Protein AF-A0A4Y9UBB0-F1 (afdb_monomer)

Mean predicted aligned error: 9.36 Å

Radius of gyration: 17.03 Å; Cα contacts (8 Å, |Δi|>4): 51; chains: 1; bounding box: 41×42×43 Å

Solvent-accessible surface area (backbone atoms only — not comparable to full-atom values): 5729 Å² total; per-residue (Å²): 134,83,79,78,80,71,80,76,68,78,67,76,91,62,89,60,52,72,67,59,49,51,53,51,42,51,52,38,51,50,53,31,48,60,47,65,58,60,85,85,56,93,70,56,72,68,58,53,46,53,29,54,46,56,27,38,55,39,50,44,54,40,36,60,76,75,41,60,76,72,55,30,50,55,48,47,53,50,39,51,50,51,48,53,51,45,52,53,51,51,61,50,52,69,74,74,108

Foldseek 3Di:
DDPPPQVPDDLPPDPDDPVRLVVLLVVLVVVLVVLQCPVPDDDDPLSNLVSLLSSLVSQLVNLSSPDDRVSNVVSVVVSVVSNVVSVVVVVVVVVVD

Secondary structure (DSSP, 8-state):
--------PPPPS----HHHHHHHHHHHHHHHHHHH--TT----HHHHHHHHHHHHHHHHHHHHHH--HHHHHHHHHHHHHHHHHHHHHHHHHHHH-

Sequence (97 aa):
MIENNIIRFPRPDDDLASETRMAQVARLAEDVAEQMDTGGAPMDILGLLGRIEQASAALWEIGQLTTSGAERLKFHELCVNVQVMISRIRATLERTA

Nearest PDB structures (foldseek):
  8e9i-assembly1_K  TM=6.649E-01  e=8.424E+00  Mycolicibacterium smegmatis MC2 155
  8e9g-assembly1_J  TM=5.422E-01  e=5.730E+00  Mycolicibacterium smegmatis MC2 155

pLDDT: mean 76.05, std 15.13, range [34.59, 89.94]

Structure (mmCIF, N/CA/C/O backbone):
data_AF-A0A4Y9UBB0-F1
#
_entry.id   AF-A0A4Y9UBB0-F1
#
loop_
_atom_site.group_PDB
_atom_site.id
_atom_site.type_symbol
_atom_site.label_atom_id
_atom_site.label_alt_id
_atom_site.label_comp_id
_atom_site.label_asym_id
_atom_site.label_entity_id
_atom_site.label_seq_id
_atom_site.pdbx_PDB_ins_code
_atom_site.Cartn_x
_atom_site.Cartn_y
_atom_site.Cartn_z
_atom_site.occupancy
_atom_site.B_iso_or_equiv
_atom_site.auth_seq_id
_atom_site.auth_comp_id
_atom_site.auth_asym_id
_atom_site.auth_atom_id
_atom_site.pdbx_PDB_model_num
ATOM 1 N N . MET A 1 1 ? 23.825 32.214 -6.671 1.00 34.59 1 MET A N 1
ATOM 2 C CA . MET A 1 1 ? 23.896 30.889 -7.317 1.00 34.59 1 MET A CA 1
ATOM 3 C C . MET A 1 1 ? 23.163 29.927 -6.408 1.00 34.59 1 MET A C 1
ATOM 5 O O . MET A 1 1 ? 23.609 29.747 -5.287 1.00 34.59 1 MET A O 1
ATOM 9 N N . ILE A 1 2 ? 21.994 29.437 -6.817 1.00 36.47 2 ILE A N 1
ATOM 10 C CA . ILE A 1 2 ? 21.273 28.413 -6.055 1.00 36.47 2 ILE A CA 1
ATOM 11 C C . ILE A 1 2 ? 21.788 27.086 -6.599 1.00 36.47 2 ILE A C 1
ATOM 13 O O . ILE A 1 2 ? 21.511 26.741 -7.746 1.00 36.47 2 ILE A O 1
ATOM 17 N N . GLU A 1 3 ? 22.625 26.409 -5.818 1.00 34.91 3 GLU A N 1
ATOM 18 C CA . GLU A 1 3 ? 23.008 25.031 -6.098 1.00 34.91 3 GLU A CA 1
ATOM 19 C C . GLU A 1 3 ? 21.731 24.192 -6.051 1.00 34.91 3 GLU A C 1
ATOM 21 O O . GLU A 1 3 ? 21.120 24.002 -4.999 1.00 34.91 3 GLU A O 1
ATOM 26 N N . ASN A 1 4 ? 21.280 23.746 -7.224 1.00 34.75 4 ASN A N 1
ATOM 27 C CA . ASN A 1 4 ? 20.231 22.749 -7.329 1.00 34.75 4 ASN A CA 1
ATOM 28 C C . ASN A 1 4 ? 20.766 21.462 -6.696 1.00 34.75 4 ASN A C 1
ATOM 30 O O . ASN A 1 4 ? 21.419 20.662 -7.368 1.00 34.75 4 ASN A O 1
ATOM 34 N N . ASN A 1 5 ? 20.470 21.265 -5.411 1.00 34.66 5 ASN A N 1
ATOM 35 C CA . ASN A 1 5 ? 20.515 19.965 -4.756 1.00 34.66 5 ASN A CA 1
ATOM 36 C C . ASN A 1 5 ? 19.458 19.076 -5.418 1.00 34.66 5 ASN A C 1
ATOM 38 O O . ASN A 1 5 ? 18.364 18.860 -4.901 1.00 34.66 5 ASN A O 1
ATOM 42 N N . ILE A 1 6 ? 19.777 18.587 -6.618 1.00 39.66 6 ILE A N 1
ATOM 43 C CA . ILE A 1 6 ? 19.076 17.467 -7.222 1.00 39.66 6 ILE A CA 1
ATOM 44 C C . ILE A 1 6 ? 19.389 16.300 -6.301 1.00 39.66 6 ILE A C 1
ATOM 46 O O . ILE A 1 6 ? 20.463 15.703 -6.387 1.00 39.66 6 ILE A O 1
ATOM 50 N N . ILE A 1 7 ? 18.461 16.005 -5.394 1.00 39.62 7 ILE A N 1
ATOM 51 C CA . ILE A 1 7 ? 18.459 14.749 -4.663 1.00 39.62 7 ILE A CA 1
ATOM 52 C C . ILE A 1 7 ? 18.351 13.669 -5.740 1.00 39.62 7 ILE A C 1
ATOM 54 O O . ILE A 1 7 ? 17.282 13.414 -6.297 1.00 39.62 7 ILE A O 1
ATOM 58 N N . ARG A 1 8 ? 19.497 13.104 -6.126 1.00 37.25 8 ARG A N 1
ATOM 59 C CA . ARG A 1 8 ? 19.556 11.949 -7.011 1.00 37.25 8 ARG A CA 1
ATOM 60 C C . ARG A 1 8 ? 19.129 10.768 -6.164 1.00 37.25 8 ARG A C 1
ATOM 62 O O . ARG A 1 8 ? 19.945 10.155 -5.487 1.00 37.25 8 ARG A O 1
ATOM 69 N N . PHE A 1 9 ? 17.829 10.503 -6.167 1.00 44.12 9 PHE A N 1
ATOM 70 C CA . PHE A 1 9 ? 17.320 9.251 -5.642 1.00 44.12 9 PHE A CA 1
ATOM 71 C C . PHE A 1 9 ? 18.017 8.122 -6.391 1.00 44.12 9 PHE A C 1
ATOM 73 O O . PHE A 1 9 ? 18.099 8.201 -7.626 1.00 44.12 9 PHE A O 1
ATOM 80 N N . PRO A 1 10 ? 18.526 7.102 -5.683 1.00 42.56 10 PRO A N 1
ATOM 81 C CA . PRO A 1 10 ? 19.000 5.914 -6.357 1.00 42.56 10 PRO A CA 1
ATOM 82 C C . PRO A 1 10 ? 17.869 5.454 -7.280 1.00 42.56 10 PRO A C 1
ATOM 84 O O . PRO A 1 10 ? 16.702 5.328 -6.883 1.00 42.56 10 PRO A O 1
ATOM 87 N N . ARG A 1 11 ? 18.188 5.277 -8.567 1.00 48.97 11 ARG A N 1
ATOM 88 C CA . 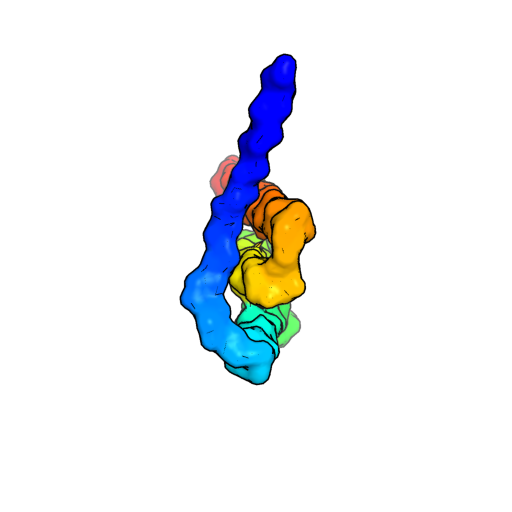ARG A 1 11 ? 17.392 4.340 -9.356 1.00 48.97 11 ARG A CA 1
ATOM 89 C C . ARG A 1 11 ? 17.421 3.042 -8.541 1.00 48.97 11 ARG A C 1
ATOM 91 O O . ARG A 1 11 ? 18.486 2.764 -7.993 1.00 48.97 11 ARG A O 1
ATOM 98 N N . PRO A 1 12 ? 16.305 2.308 -8.379 1.00 52.22 12 PRO A N 1
ATOM 99 C CA . PRO A 1 12 ? 16.445 0.942 -7.897 1.00 52.22 12 PRO A CA 1
ATOM 100 C C . PRO A 1 12 ? 17.564 0.324 -8.743 1.00 52.22 12 PRO A C 1
ATOM 102 O O . PRO A 1 12 ? 17.521 0.471 -9.969 1.00 52.22 12 PRO A O 1
ATOM 105 N N . ASP A 1 13 ? 18.592 -0.235 -8.097 1.00 46.81 13 ASP A N 1
ATOM 106 C CA . ASP A 1 13 ? 19.763 -0.893 -8.718 1.00 46.81 13 ASP A CA 1
ATOM 107 C C . ASP A 1 13 ? 19.360 -2.166 -9.486 1.00 46.81 13 ASP A C 1
ATOM 109 O O . ASP A 1 13 ? 20.121 -3.107 -9.687 1.00 46.81 13 ASP A O 1
ATOM 113 N N . ASP A 1 14 ? 18.117 -2.201 -9.922 1.00 55.38 14 ASP A N 1
ATOM 114 C CA . ASP A 1 14 ? 17.502 -3.281 -10.618 1.00 55.38 14 ASP A CA 1
ATOM 115 C C . ASP A 1 14 ? 17.765 -3.061 -12.102 1.00 55.38 14 ASP A C 1
ATOM 117 O O . ASP A 1 14 ? 16.964 -2.463 -12.831 1.00 55.38 14 ASP A O 1
ATOM 121 N N . ASP A 1 15 ? 18.851 -3.676 -12.571 1.00 62.19 15 ASP A N 1
ATOM 122 C CA . ASP A 1 15 ? 19.026 -4.175 -13.944 1.00 62.19 15 ASP A CA 1
ATOM 123 C C . ASP A 1 15 ? 17.913 -5.183 -14.347 1.00 62.19 15 ASP A C 1
ATOM 125 O O . ASP A 1 15 ? 18.077 -6.026 -15.231 1.00 62.19 15 ASP A O 1
ATOM 129 N N . LEU A 1 16 ? 16.745 -5.131 -13.698 1.00 64.12 16 LEU A N 1
ATOM 130 C CA . LEU A 1 16 ? 15.596 -5.961 -13.988 1.00 64.12 16 LEU A CA 1
ATOM 131 C C . LEU A 1 16 ? 15.040 -5.585 -15.358 1.00 64.12 16 LEU A C 1
ATOM 133 O O . LEU A 1 16 ? 14.614 -4.448 -15.606 1.00 64.12 16 LEU A O 1
ATOM 137 N N . ALA A 1 17 ? 14.991 -6.593 -16.226 1.00 79.44 17 ALA A N 1
ATOM 138 C CA . ALA A 1 17 ? 14.269 -6.540 -17.482 1.00 79.44 17 ALA A CA 1
ATOM 139 C C . ALA A 1 17 ? 12.815 -6.087 -17.255 1.00 79.44 17 ALA A C 1
ATOM 141 O O . ALA A 1 17 ? 12.203 -6.362 -16.219 1.00 79.44 17 ALA A O 1
ATOM 142 N N . SER A 1 18 ? 12.249 -5.398 -18.250 1.00 77.19 18 SER A N 1
ATOM 143 C CA . SER A 1 18 ? 10.897 -4.826 -18.168 1.00 77.19 18 SER A CA 1
ATOM 144 C C . SER A 1 18 ? 9.832 -5.864 -17.794 1.00 77.19 18 SER A C 1
ATOM 146 O O . SER A 1 18 ? 8.913 -5.550 -17.042 1.00 77.19 18 SER A O 1
ATOM 148 N N . GLU A 1 19 ? 9.965 -7.099 -18.280 1.00 79.56 19 GLU A N 1
ATOM 149 C CA . GLU A 1 19 ? 9.047 -8.204 -17.976 1.00 79.56 19 GLU A CA 1
ATOM 150 C C . GLU A 1 19 ? 9.097 -8.602 -16.496 1.00 79.56 19 GLU A C 1
ATOM 152 O O . GLU A 1 19 ? 8.054 -8.727 -15.856 1.00 79.56 19 GLU A O 1
ATOM 157 N N . THR A 1 20 ? 10.295 -8.705 -15.913 1.00 81.62 20 THR A N 1
ATOM 158 C CA . THR A 1 20 ? 10.471 -9.021 -14.488 1.00 81.62 20 THR A CA 1
ATOM 159 C C . THR A 1 20 ? 9.895 -7.926 -13.599 1.00 81.62 20 THR A C 1
ATOM 161 O O . THR A 1 20 ? 9.251 -8.210 -12.592 1.00 81.62 20 THR A O 1
ATOM 164 N N . ARG A 1 21 ? 10.051 -6.663 -14.010 1.00 78.75 21 ARG A N 1
ATOM 165 C CA . ARG A 1 21 ? 9.455 -5.521 -13.315 1.00 78.75 21 ARG A CA 1
ATOM 166 C C . ARG A 1 21 ? 7.931 -5.575 -13.330 1.00 78.75 21 ARG A C 1
ATOM 168 O O . ARG A 1 21 ? 7.304 -5.344 -12.302 1.00 78.75 21 ARG A O 1
ATOM 175 N N . MET A 1 22 ? 7.331 -5.888 -14.478 1.00 79.19 22 MET A N 1
ATOM 176 C CA . MET A 1 22 ? 5.878 -6.029 -14.579 1.00 79.19 22 MET A CA 1
ATOM 177 C C . MET A 1 22 ? 5.355 -7.201 -13.747 1.00 79.19 22 MET A C 1
ATOM 179 O O . MET A 1 22 ? 4.339 -7.045 -13.075 1.00 79.19 22 MET A O 1
ATOM 183 N N . ALA A 1 23 ? 6.065 -8.331 -13.728 1.00 84.00 23 ALA A N 1
ATOM 184 C CA . ALA A 1 23 ? 5.718 -9.466 -12.876 1.00 84.00 23 ALA A CA 1
ATOM 185 C C . ALA A 1 23 ? 5.769 -9.101 -11.382 1.00 84.00 23 ALA A C 1
ATOM 187 O O . ALA A 1 23 ? 4.876 -9.466 -10.621 1.00 84.00 23 ALA A O 1
ATOM 188 N N . GLN A 1 24 ? 6.775 -8.328 -10.963 1.00 83.75 24 GLN A N 1
ATOM 189 C CA . GLN A 1 24 ? 6.894 -7.868 -9.580 1.00 83.75 24 GLN A CA 1
ATOM 190 C C . GLN A 1 24 ? 5.793 -6.872 -9.199 1.00 83.75 24 GLN A C 1
ATOM 192 O O . GLN A 1 24 ? 5.215 -6.988 -8.123 1.00 83.75 24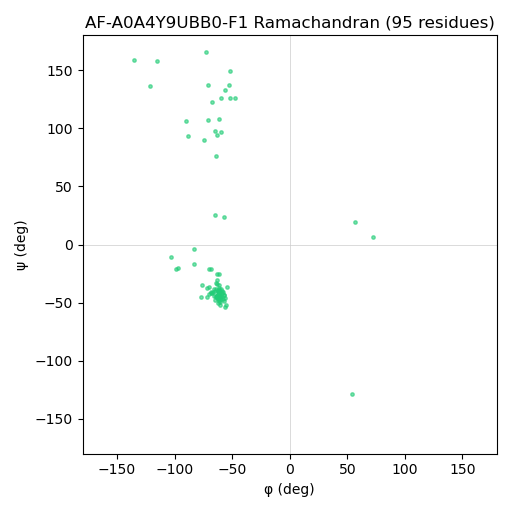 GLN A O 1
ATOM 197 N N . VAL A 1 25 ? 5.452 -5.935 -10.090 1.00 84.12 25 VAL A N 1
ATOM 198 C CA . VAL A 1 25 ? 4.322 -5.014 -9.881 1.00 84.12 25 VAL A CA 1
ATOM 199 C C . VAL A 1 25 ? 3.002 -5.776 -9.770 1.00 84.12 25 VAL A C 1
ATOM 201 O O . VAL A 1 25 ? 2.204 -5.457 -8.894 1.00 84.12 25 VAL A O 1
ATOM 204 N N . ALA A 1 26 ? 2.776 -6.783 -10.618 1.00 83.31 26 ALA A N 1
ATOM 205 C CA . ALA A 1 26 ? 1.570 -7.607 -10.563 1.00 83.31 26 ALA A CA 1
ATOM 206 C C . ALA A 1 26 ? 1.453 -8.348 -9.223 1.00 83.31 26 ALA A C 1
ATOM 208 O O . ALA A 1 26 ? 0.418 -8.260 -8.573 1.00 83.31 26 ALA A O 1
ATOM 209 N N . ARG A 1 27 ? 2.542 -8.977 -8.766 1.00 89.94 27 ARG A N 1
ATOM 210 C CA . ARG A 1 27 ? 2.590 -9.655 -7.465 1.00 89.94 27 ARG A CA 1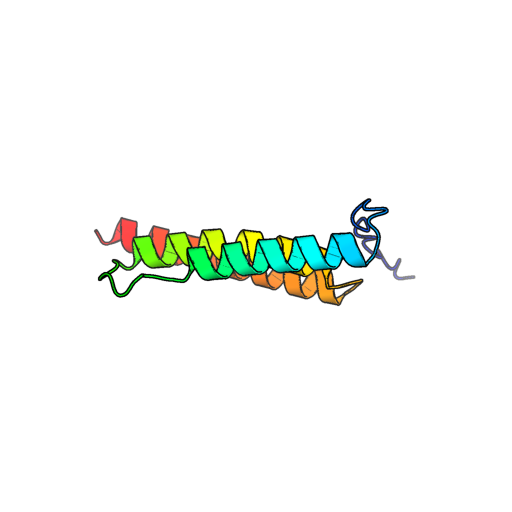
ATOM 211 C C . ARG A 1 27 ? 2.300 -8.703 -6.301 1.00 89.94 27 ARG A C 1
ATOM 213 O O . ARG A 1 27 ? 1.480 -9.008 -5.450 1.00 89.94 27 ARG A O 1
ATOM 220 N N . LEU A 1 28 ? 2.932 -7.529 -6.281 1.00 84.81 28 LEU A N 1
ATOM 221 C CA . LEU A 1 28 ? 2.684 -6.535 -5.232 1.00 84.81 28 LEU A CA 1
ATOM 222 C C . LEU A 1 28 ? 1.242 -6.006 -5.267 1.00 84.81 28 LEU A C 1
ATOM 224 O O . LEU A 1 28 ? 0.679 -5.672 -4.228 1.00 84.81 28 LEU A O 1
ATOM 228 N N . ALA A 1 29 ? 0.632 -5.908 -6.452 1.00 82.94 29 ALA A N 1
ATOM 229 C CA . ALA A 1 29 ? -0.763 -5.501 -6.584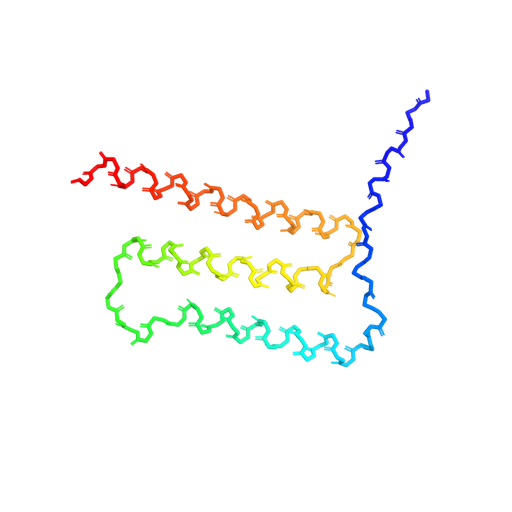 1.00 82.94 29 ALA A CA 1
ATOM 230 C C . ALA A 1 29 ? -1.731 -6.577 -6.062 1.00 82.94 29 ALA A C 1
ATOM 232 O O . ALA A 1 29 ? -2.740 -6.227 -5.449 1.00 82.94 29 ALA A O 1
ATOM 233 N N . GLU A 1 30 ? -1.415 -7.860 -6.260 1.00 86.19 30 GLU A N 1
ATOM 234 C CA . GLU A 1 30 ? -2.131 -8.980 -5.635 1.00 86.19 30 GLU A CA 1
ATOM 235 C C . GLU A 1 30 ? -2.007 -8.923 -4.110 1.00 86.19 30 GLU A C 1
ATOM 237 O O . GLU A 1 30 ? -3.031 -8.949 -3.432 1.00 86.19 30 GLU A O 1
ATOM 242 N N . ASP A 1 31 ? -0.800 -8.701 -3.575 1.00 83.06 31 ASP A N 1
ATOM 243 C CA . ASP A 1 31 ? -0.586 -8.541 -2.130 1.00 83.06 31 ASP A CA 1
ATOM 244 C C . ASP A 1 31 ? -1.444 -7.389 -1.565 1.00 83.06 31 ASP A C 1
ATOM 246 O O . ASP A 1 31 ? -2.096 -7.532 -0.531 1.00 83.06 31 ASP A O 1
ATOM 250 N N . VAL A 1 32 ? -1.514 -6.243 -2.257 1.00 83.06 32 VAL A N 1
ATOM 251 C CA . VAL A 1 32 ? -2.397 -5.125 -1.867 1.00 83.06 32 VAL A CA 1
ATOM 252 C C . VAL A 1 32 ? -3.867 -5.545 -1.877 1.00 83.06 32 VAL A C 1
ATOM 254 O O . VAL A 1 32 ? -4.604 -5.202 -0.951 1.00 83.06 32 VAL A O 1
ATOM 257 N N . ALA A 1 33 ? -4.312 -6.263 -2.908 1.00 82.44 33 ALA A N 1
ATOM 258 C CA . ALA A 1 33 ? -5.695 -6.714 -3.017 1.00 82.44 33 ALA A CA 1
ATOM 259 C C . ALA A 1 33 ? -6.059 -7.692 -1.889 1.00 82.44 33 ALA A C 1
ATOM 261 O O . ALA A 1 33 ? -7.087 -7.506 -1.238 1.00 82.44 33 ALA A O 1
ATOM 262 N N . GLU A 1 34 ? -5.193 -8.662 -1.593 1.00 86.50 34 GLU A N 1
ATOM 263 C CA . GLU A 1 34 ? -5.360 -9.608 -0.485 1.00 86.50 34 GLU A CA 1
ATOM 264 C C . GLU A 1 34 ? -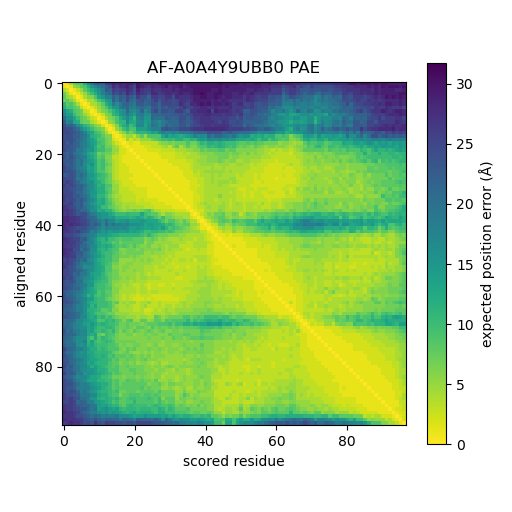5.396 -8.897 0.869 1.00 86.50 34 GLU A C 1
ATOM 266 O O . GLU A 1 34 ? -6.232 -9.207 1.720 1.00 86.50 34 GLU A O 1
ATOM 271 N N . GLN A 1 35 ? -4.540 -7.891 1.070 1.00 82.81 35 GLN A N 1
ATOM 272 C CA . GLN A 1 35 ? -4.554 -7.084 2.289 1.00 82.81 35 GLN A CA 1
ATOM 273 C C . GLN A 1 35 ? -5.796 -6.207 2.417 1.00 82.81 35 GLN A C 1
ATOM 275 O O . GLN A 1 35 ? -6.133 -5.807 3.525 1.00 82.81 35 GLN A O 1
ATOM 280 N N . MET A 1 36 ? -6.505 -5.911 1.332 1.00 83.38 36 MET A N 1
ATOM 281 C CA . MET A 1 36 ? -7.720 -5.098 1.376 1.00 83.38 36 MET A CA 1
ATOM 282 C C . MET A 1 36 ? -9.004 -5.936 1.369 1.00 83.38 36 MET A C 1
ATOM 284 O O . MET A 1 36 ? -10.033 -5.458 1.848 1.00 83.38 36 MET A O 1
ATOM 288 N N . ASP A 1 37 ? -8.965 -7.188 0.912 1.00 85.62 37 ASP A N 1
ATOM 289 C CA . ASP A 1 37 ? -10.131 -8.075 0.874 1.00 85.62 37 ASP A CA 1
ATOM 290 C C . ASP A 1 37 ? -10.547 -8.516 2.281 1.00 85.62 37 ASP A C 1
ATOM 292 O O . ASP A 1 37 ? -9.850 -9.274 2.948 1.00 85.62 37 ASP A O 1
ATOM 296 N N . THR A 1 38 ? -11.654 -7.997 2.808 1.00 77.94 38 THR A N 1
ATOM 297 C CA . THR A 1 38 ? -12.143 -8.341 4.157 1.00 77.94 38 THR A CA 1
ATOM 298 C C . THR A 1 38 ? -12.957 -9.632 4.193 1.00 77.94 38 THR A C 1
ATOM 300 O O . THR A 1 38 ? -13.404 -10.024 5.272 1.00 77.94 38 THR A O 1
ATOM 303 N N . GLY A 1 39 ? -13.220 -10.273 3.047 1.00 78.75 39 GLY A N 1
ATOM 304 C CA . GLY A 1 39 ? -14.081 -11.455 2.969 1.00 78.75 39 GLY A CA 1
ATOM 305 C C . GLY A 1 39 ? -15.496 -11.223 3.521 1.00 78.75 39 GLY A C 1
ATOM 306 O O . GLY A 1 39 ? -16.175 -12.173 3.906 1.00 78.75 39 GLY A O 1
ATOM 307 N N . GLY A 1 40 ? -15.929 -9.960 3.638 1.00 74.38 40 GLY A N 1
ATOM 308 C CA . GLY A 1 40 ? -17.202 -9.576 4.257 1.00 74.38 40 GLY A CA 1
ATOM 309 C C . GLY A 1 40 ? -17.255 -9.717 5.784 1.00 74.38 40 GLY A C 1
ATOM 310 O O . GLY A 1 40 ? -18.323 -9.522 6.367 1.00 74.38 40 GLY A O 1
ATOM 311 N N . ALA A 1 41 ? -16.141 -10.036 6.448 1.00 75.12 41 ALA A N 1
ATOM 312 C CA . ALA A 1 41 ? -16.099 -10.136 7.901 1.00 75.12 41 ALA A CA 1
ATOM 313 C C . ALA A 1 41 ? -16.217 -8.740 8.550 1.00 75.12 41 ALA A C 1
ATOM 315 O O . ALA A 1 41 ? -15.560 -7.796 8.096 1.00 75.12 41 ALA A O 1
ATOM 316 N N . PRO A 1 42 ? -17.013 -8.584 9.628 1.00 78.19 42 PRO A N 1
ATOM 317 C CA . PRO A 1 42 ? -16.998 -7.363 10.421 1.00 78.19 42 PRO A CA 1
ATOM 318 C C . PRO A 1 42 ? -15.590 -7.146 10.981 1.00 78.19 42 PRO A C 1
ATOM 320 O O . PRO A 1 42 ? -15.032 -8.033 11.626 1.00 78.19 42 PRO A O 1
ATOM 323 N N . MET A 1 43 ? -15.027 -5.968 10.733 1.00 84.50 43 MET A N 1
ATOM 324 C CA . MET A 1 43 ? -13.688 -5.592 11.176 1.00 84.50 43 MET A CA 1
ATOM 325 C C . MET A 1 43 ? -13.785 -4.351 12.051 1.00 84.50 43 MET A C 1
ATOM 327 O O . MET A 1 43 ? -14.518 -3.414 11.726 1.00 84.50 43 MET A O 1
ATOM 331 N N . ASP A 1 44 ? -13.059 -4.347 13.165 1.00 87.31 44 ASP A N 1
ATOM 332 C CA . ASP A 1 44 ? -12.932 -3.144 13.973 1.00 87.31 44 ASP A CA 1
ATOM 333 C C . ASP A 1 44 ? -12.029 -2.106 13.280 1.00 87.31 44 ASP A C 1
ATOM 335 O O . ASP A 1 44 ? -11.321 -2.375 12.303 1.00 87.31 44 ASP A O 1
ATOM 339 N N . ILE A 1 45 ? -12.081 -0.869 13.773 1.00 84.88 45 ILE A N 1
ATOM 340 C CA . ILE A 1 45 ? -11.344 0.245 13.168 1.00 84.88 45 ILE A CA 1
ATOM 341 C C . ILE A 1 45 ? -9.827 0.007 13.251 1.00 84.88 45 ILE A C 1
ATOM 343 O O . ILE A 1 45 ? -9.101 0.382 12.332 1.00 84.88 45 ILE A O 1
ATOM 347 N N . LEU A 1 46 ? -9.334 -0.638 14.313 1.00 84.50 46 LEU A N 1
ATOM 348 C CA . LEU A 1 46 ? -7.906 -0.914 14.488 1.00 84.50 46 LEU A CA 1
ATOM 349 C C . LEU A 1 46 ? -7.392 -1.942 13.472 1.00 84.50 46 LEU A C 1
ATOM 351 O O . LEU A 1 46 ? -6.325 -1.736 12.888 1.00 84.50 46 LEU A O 1
ATOM 355 N N . GLY A 1 47 ? -8.170 -2.990 13.209 1.00 84.88 47 GLY A N 1
ATOM 356 C CA . GLY A 1 47 ? -7.909 -3.988 12.180 1.00 84.88 47 GLY A CA 1
ATOM 357 C C . GLY A 1 47 ? -7.897 -3.368 10.788 1.00 84.88 47 GLY A C 1
ATOM 358 O O . GLY A 1 47 ? -6.944 -3.574 10.038 1.00 84.88 47 GLY A O 1
ATOM 359 N N . LEU A 1 48 ? -8.882 -2.519 10.469 1.00 85.44 48 LEU A N 1
ATOM 360 C CA . LEU A 1 48 ? -8.925 -1.814 9.184 1.00 85.44 48 LEU A CA 1
ATOM 361 C C . LEU A 1 48 ? -7.693 -0.916 8.991 1.00 85.44 48 LEU A C 1
ATOM 363 O O . LEU A 1 48 ? -7.062 -0.939 7.936 1.00 85.44 48 LEU A O 1
ATOM 367 N N . LEU A 1 49 ? -7.310 -0.162 10.024 1.00 85.62 49 LEU A N 1
ATOM 368 C CA . LEU A 1 49 ? -6.120 0.690 10.004 1.00 85.62 49 LEU A CA 1
ATOM 369 C C . LEU A 1 49 ? -4.828 -0.116 9.807 1.00 85.62 49 LEU A C 1
ATOM 371 O O . LEU A 1 49 ? -3.962 0.310 9.046 1.00 85.62 49 LEU A O 1
ATOM 375 N N . GLY A 1 50 ? -4.702 -1.282 10.449 1.00 85.38 50 GLY A N 1
ATOM 376 C CA . GLY A 1 50 ? -3.565 -2.187 10.250 1.00 85.38 50 GLY A CA 1
ATOM 377 C C . GLY A 1 50 ? -3.445 -2.697 8.813 1.00 85.38 50 GLY A C 1
ATOM 378 O O . GLY A 1 50 ? -2.342 -2.772 8.278 1.00 85.38 50 GLY A O 1
ATOM 379 N N . ARG A 1 51 ? -4.570 -2.977 8.151 1.00 86.44 51 ARG A N 1
ATOM 380 C CA . ARG A 1 51 ? -4.580 -3.428 6.751 1.00 86.44 51 ARG A CA 1
ATOM 381 C C . ARG A 1 51 ? -4.187 -2.330 5.773 1.00 86.44 51 ARG A C 1
ATOM 383 O O . ARG A 1 51 ? -3.364 -2.567 4.893 1.00 86.44 51 ARG A O 1
ATOM 390 N N . ILE A 1 52 ? -4.696 -1.112 5.968 1.00 84.81 52 ILE A N 1
ATOM 391 C CA . ILE A 1 52 ? -4.294 0.044 5.151 1.00 84.81 52 ILE A CA 1
ATOM 392 C C . ILE A 1 52 ? -2.789 0.316 5.323 1.00 84.81 52 ILE A C 1
ATOM 394 O O . ILE A 1 52 ? -2.101 0.618 4.350 1.00 84.81 52 ILE A O 1
ATOM 398 N N . GLU A 1 53 ? -2.255 0.172 6.539 1.00 85.12 53 GLU A N 1
ATOM 399 C CA . GLU A 1 53 ? -0.821 0.318 6.806 1.00 85.12 53 GLU A CA 1
ATOM 400 C C . GLU A 1 53 ? 0.008 -0.716 6.031 1.00 85.12 53 GLU A C 1
ATOM 402 O O . GLU A 1 53 ? 0.947 -0.339 5.330 1.00 85.12 53 GLU A O 1
ATOM 407 N N . GLN A 1 54 ? -0.375 -1.995 6.073 1.00 84.75 54 GLN A N 1
ATOM 408 C CA . GLN A 1 54 ? 0.305 -3.068 5.337 1.00 84.75 54 GLN A CA 1
ATOM 409 C C . GLN A 1 54 ? 0.227 -2.860 3.816 1.00 84.75 54 GLN A C 1
ATOM 411 O O . GLN A 1 54 ? 1.249 -2.912 3.132 1.00 84.75 54 GLN A O 1
ATOM 416 N N . ALA A 1 55 ? -0.953 -2.519 3.291 1.00 85.62 55 ALA A N 1
ATOM 417 C CA . ALA A 1 55 ? -1.144 -2.215 1.873 1.00 85.62 55 ALA A CA 1
ATOM 418 C C . ALA A 1 55 ? -0.318 -0.996 1.417 1.00 85.62 55 ALA A C 1
ATOM 420 O O . ALA A 1 55 ? 0.197 -0.973 0.299 1.00 85.62 55 ALA A O 1
ATOM 421 N N . SER A 1 56 ? -0.138 0.012 2.280 1.00 82.50 56 SER A N 1
ATOM 422 C CA . SER A 1 56 ? 0.647 1.211 1.952 1.00 82.50 56 SER A CA 1
ATOM 423 C C . SER A 1 56 ? 2.128 0.914 1.681 1.00 82.50 56 SER A C 1
ATOM 425 O O . SER A 1 56 ? 2.743 1.605 0.867 1.00 82.50 56 SER A O 1
ATOM 427 N N . ALA A 1 57 ? 2.689 -0.122 2.317 1.00 83.06 57 ALA A N 1
ATOM 428 C CA . ALA A 1 57 ? 4.069 -0.547 2.102 1.00 83.06 57 ALA A CA 1
ATOM 429 C C . ALA A 1 57 ? 4.249 -1.218 0.729 1.00 83.06 57 ALA A C 1
ATOM 431 O O . ALA A 1 57 ? 5.159 -0.861 -0.015 1.00 83.06 57 ALA A O 1
ATOM 432 N N . ALA A 1 58 ? 3.335 -2.112 0.344 1.00 83.75 58 ALA A N 1
ATOM 433 C CA . ALA A 1 58 ? 3.352 -2.724 -0.985 1.00 83.75 58 ALA A CA 1
ATOM 434 C C . ALA A 1 58 ? 3.087 -1.688 -2.096 1.00 83.75 58 ALA A C 1
ATOM 436 O O . ALA A 1 58 ? 3.758 -1.686 -3.129 1.00 83.75 58 ALA A O 1
ATOM 437 N N . LEU A 1 59 ? 2.181 -0.729 -1.858 1.00 82.75 59 LEU A N 1
ATOM 438 C CA . LEU A 1 59 ? 1.968 0.405 -2.764 1.00 82.75 59 LEU A CA 1
ATOM 439 C C . LEU A 1 59 ? 3.244 1.222 -2.960 1.00 82.75 59 LEU A C 1
ATOM 441 O O . LEU A 1 59 ? 3.548 1.609 -4.087 1.00 82.75 59 LEU A O 1
ATOM 445 N N . TRP A 1 60 ? 4.004 1.464 -1.891 1.00 83.88 60 TRP A N 1
ATOM 446 C CA . TRP A 1 60 ? 5.279 2.169 -1.973 1.00 83.88 60 TRP A CA 1
ATOM 447 C C . TRP A 1 60 ? 6.267 1.470 -2.917 1.00 83.88 60 TRP A C 1
ATOM 449 O O . TRP A 1 60 ? 6.836 2.125 -3.794 1.00 83.88 60 TRP A O 1
ATOM 459 N N . GLU A 1 61 ? 6.420 0.151 -2.799 1.00 83.69 61 GLU A N 1
ATOM 460 C CA . GLU A 1 61 ? 7.286 -0.639 -3.682 1.00 83.69 61 GLU A CA 1
ATOM 461 C C . GLU A 1 61 ? 6.823 -0.590 -5.146 1.00 83.69 61 GLU A C 1
ATOM 463 O O . GLU A 1 61 ? 7.635 -0.346 -6.043 1.00 83.69 61 GLU A O 1
ATOM 468 N N . ILE A 1 62 ? 5.511 -0.691 -5.401 1.00 82.56 62 ILE A N 1
ATOM 469 C CA . ILE A 1 62 ? 4.935 -0.482 -6.742 1.00 82.56 62 ILE A CA 1
ATOM 470 C C . ILE A 1 62 ? 5.314 0.902 -7.273 1.00 82.56 62 ILE A C 1
ATOM 472 O O . ILE A 1 62 ? 5.750 1.035 -8.420 1.00 82.56 62 ILE A O 1
ATOM 476 N N . GLY A 1 63 ? 5.185 1.940 -6.444 1.00 81.69 63 GLY A N 1
ATOM 477 C CA . GLY A 1 63 ? 5.549 3.309 -6.790 1.00 81.69 63 GLY A CA 1
ATOM 478 C C . GLY A 1 63 ? 7.012 3.429 -7.209 1.00 81.69 63 GLY A C 1
ATOM 479 O O . GLY A 1 63 ? 7.308 4.059 -8.225 1.00 81.69 63 GLY A O 1
ATOM 480 N N . GLN A 1 64 ? 7.939 2.782 -6.499 1.00 82.56 64 GLN A N 1
ATOM 481 C CA . GLN A 1 64 ? 9.356 2.792 -6.873 1.00 82.56 64 GLN A CA 1
ATOM 482 C C . GLN A 1 64 ? 9.623 2.158 -8.246 1.00 82.56 64 GL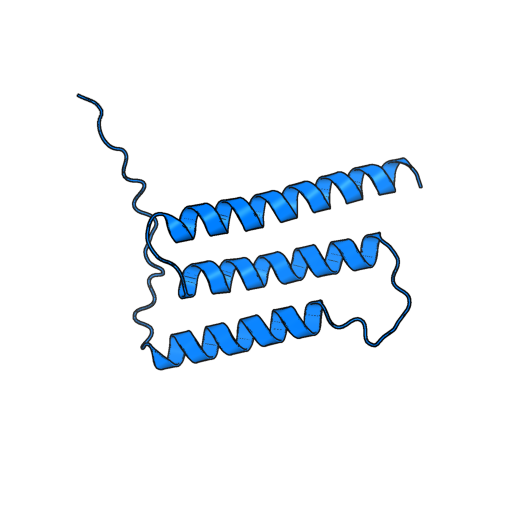N A C 1
ATOM 484 O O . GLN A 1 64 ? 10.442 2.683 -9.010 1.00 82.56 64 GLN A O 1
ATOM 489 N N . LEU A 1 65 ? 8.928 1.061 -8.561 1.00 81.06 65 LEU A N 1
ATOM 490 C CA . LEU A 1 65 ? 9.091 0.309 -9.807 1.00 81.06 65 LEU A CA 1
ATOM 491 C C . LEU A 1 65 ? 8.437 1.011 -11.008 1.00 81.06 65 LEU A C 1
ATOM 493 O O . LEU A 1 65 ? 8.960 0.955 -12.123 1.00 81.06 65 LEU A O 1
ATOM 497 N N . THR A 1 66 ? 7.309 1.686 -10.789 1.00 80.38 66 THR A N 1
ATOM 498 C CA . THR A 1 66 ? 6.466 2.254 -11.858 1.00 80.38 66 THR A CA 1
ATOM 499 C C . THR A 1 66 ? 6.708 3.735 -12.133 1.00 80.38 66 THR A C 1
ATOM 501 O O . THR A 1 66 ? 6.393 4.205 -13.224 1.00 80.38 66 THR A O 1
ATOM 504 N N . THR A 1 67 ? 7.295 4.475 -11.188 1.00 81.38 67 THR A N 1
ATOM 505 C CA . THR A 1 67 ? 7.494 5.928 -11.311 1.00 81.38 67 THR A CA 1
ATOM 506 C C . THR A 1 67 ? 8.971 6.321 -11.369 1.00 81.38 67 THR A C 1
ATOM 508 O O . THR A 1 67 ? 9.873 5.600 -10.920 1.00 81.38 67 THR A O 1
ATOM 511 N N . SER A 1 68 ? 9.241 7.508 -11.920 1.00 76.88 68 SER A N 1
ATOM 512 C CA . SER A 1 68 ? 10.596 8.047 -12.057 1.00 76.88 68 SER A CA 1
ATOM 513 C C . SER A 1 68 ? 10.683 9.520 -11.648 1.00 76.88 68 SER A C 1
ATOM 515 O O . SER A 1 68 ? 9.686 10.240 -11.609 1.00 76.88 68 SER A O 1
ATOM 517 N N . GLY A 1 69 ? 11.895 9.973 -11.313 1.00 78.25 69 GLY A N 1
ATOM 518 C CA . GLY A 1 69 ? 12.168 11.380 -11.013 1.00 78.25 69 GLY A CA 1
ATOM 519 C C . GLY A 1 69 ? 11.260 11.959 -9.920 1.00 78.25 69 GLY A C 1
ATOM 520 O O . GLY A 1 69 ? 11.134 11.392 -8.837 1.00 78.25 69 GLY A O 1
ATOM 521 N N . ALA A 1 70 ? 10.637 13.103 -10.208 1.00 76.38 70 ALA A N 1
ATOM 522 C CA . ALA A 1 70 ? 9.807 13.838 -9.254 1.00 76.38 70 ALA A CA 1
ATOM 523 C C . ALA A 1 70 ? 8.471 13.149 -8.913 1.00 76.38 70 ALA A C 1
ATOM 525 O O . ALA A 1 70 ? 7.889 13.437 -7.870 1.00 76.38 70 ALA A O 1
ATOM 526 N N . GLU A 1 71 ? 7.969 12.247 -9.756 1.00 77.00 71 GLU A N 1
ATOM 527 C CA . GLU A 1 71 ? 6.728 11.511 -9.470 1.00 77.00 71 GLU A CA 1
ATOM 528 C C . GLU A 1 71 ? 6.938 10.481 -8.364 1.00 77.00 71 GLU A C 1
ATOM 530 O O . GLU A 1 71 ? 6.102 10.357 -7.471 1.00 77.00 71 GLU A O 1
ATOM 535 N N . ARG A 1 72 ? 8.108 9.832 -8.354 1.00 79.31 72 ARG A N 1
ATOM 536 C CA . ARG A 1 72 ? 8.504 8.900 -7.292 1.00 79.31 72 ARG A CA 1
ATOM 537 C C . ARG A 1 72 ? 8.529 9.562 -5.923 1.00 79.31 72 ARG A C 1
ATOM 539 O O . ARG A 1 72 ? 8.088 8.971 -4.944 1.00 79.31 72 ARG A O 1
ATOM 546 N N . LEU A 1 73 ? 9.015 10.798 -5.869 1.00 77.44 73 LEU A N 1
ATOM 547 C CA . LEU A 1 73 ? 9.028 11.617 -4.660 1.00 77.44 73 LEU A CA 1
ATOM 548 C C . LEU A 1 73 ? 7.625 11.904 -4.136 1.00 77.44 73 LEU A C 1
ATOM 550 O O . LEU A 1 73 ? 7.340 11.664 -2.969 1.00 77.44 73 LEU A O 1
ATOM 554 N N . LYS A 1 74 ? 6.734 12.370 -5.013 1.00 81.31 74 LYS A N 1
ATOM 555 C CA . LYS A 1 74 ? 5.344 12.655 -4.639 1.00 81.31 74 LYS A CA 1
ATOM 556 C C . LYS A 1 74 ? 4.630 11.398 -4.152 1.00 81.31 74 LYS A C 1
ATOM 558 O O . LYS A 1 74 ? 3.869 11.453 -3.191 1.00 81.31 74 LYS A O 1
ATOM 563 N N . PHE A 1 75 ? 4.892 10.265 -4.801 1.00 81.69 75 PHE A N 1
ATOM 564 C CA . PHE A 1 75 ? 4.321 8.984 -4.410 1.00 81.69 75 PHE A CA 1
ATOM 565 C C . PHE A 1 75 ? 4.872 8.501 -3.056 1.00 81.69 75 PHE A C 1
ATOM 567 O O . PHE A 1 75 ? 4.104 8.058 -2.207 1.00 81.69 75 PHE A O 1
ATOM 574 N N . HIS A 1 76 ? 6.176 8.671 -2.809 1.00 81.06 76 HIS A N 1
ATOM 575 C CA . HIS A 1 76 ? 6.792 8.420 -1.501 1.00 81.06 76 HIS A CA 1
ATOM 576 C C . HIS A 1 76 ? 6.127 9.231 -0.391 1.00 81.06 76 HIS A C 1
ATOM 578 O O . HIS A 1 76 ? 5.686 8.678 0.615 1.00 81.06 76 HIS A O 1
ATOM 584 N N . GLU A 1 77 ? 6.037 10.546 -0.587 1.00 83.62 77 GLU A N 1
ATOM 585 C CA . GLU A 1 77 ? 5.443 11.465 0.381 1.00 83.62 77 GLU A CA 1
ATOM 586 C C . GLU A 1 77 ? 3.984 11.105 0.662 1.00 83.62 77 GLU A C 1
ATOM 588 O O . GLU A 1 77 ? 3.552 11.148 1.812 1.00 83.62 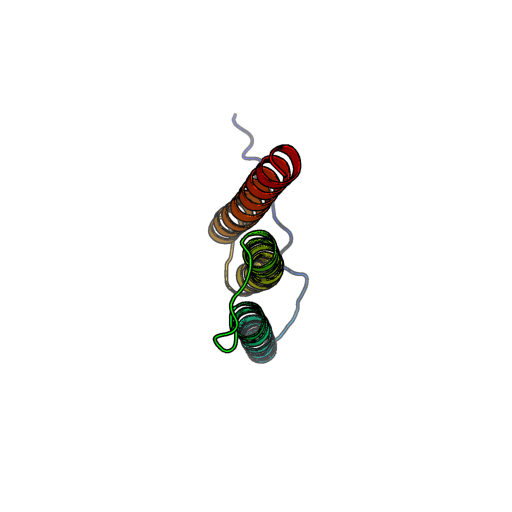77 GLU A O 1
ATOM 593 N N . LEU A 1 78 ? 3.232 10.691 -0.363 1.00 85.06 78 LEU A N 1
ATOM 594 C CA . LEU A 1 78 ? 1.865 10.209 -0.201 1.00 85.06 78 LEU A CA 1
ATOM 595 C C . LEU A 1 78 ? 1.797 8.973 0.711 1.00 85.06 78 LEU A C 1
ATOM 597 O O . LEU A 1 78 ? 1.042 8.992 1.683 1.00 85.06 78 LEU A O 1
ATOM 601 N N . CYS A 1 79 ? 2.589 7.931 0.438 1.00 84.12 79 CYS A N 1
ATOM 602 C CA . CYS A 1 79 ? 2.618 6.710 1.253 1.00 84.12 79 CYS A CA 1
ATOM 603 C C . CYS A 1 79 ? 3.014 7.001 2.708 1.00 84.12 79 CYS A C 1
ATOM 605 O O . CYS A 1 79 ? 2.335 6.554 3.635 1.00 84.12 79 CYS A O 1
ATOM 607 N N . VAL A 1 80 ? 4.051 7.818 2.918 1.00 82.75 80 VAL A N 1
ATOM 608 C CA . VAL A 1 80 ? 4.490 8.236 4.260 1.00 82.75 80 VAL A CA 1
ATOM 609 C C . VAL A 1 80 ? 3.385 9.006 4.986 1.00 82.75 80 VAL A C 1
ATOM 611 O O . VAL A 1 80 ? 3.101 8.735 6.153 1.00 82.75 80 VAL A O 1
ATOM 614 N N . ASN A 1 81 ? 2.710 9.937 4.308 1.00 84.19 81 ASN A N 1
ATOM 615 C CA . ASN A 1 81 ? 1.615 10.702 4.905 1.00 84.19 81 ASN A CA 1
ATOM 616 C C . ASN A 1 81 ? 0.450 9.800 5.333 1.00 84.19 81 ASN A C 1
ATOM 618 O O . ASN A 1 81 ? -0.109 10.005 6.412 1.00 84.19 81 ASN A O 1
ATOM 622 N N . VAL A 1 82 ? 0.108 8.785 4.534 1.00 81.88 82 VAL A N 1
ATOM 623 C CA . VAL A 1 82 ? -0.907 7.783 4.896 1.00 81.88 82 VAL A CA 1
ATOM 624 C C . VAL A 1 82 ? -0.497 7.032 6.167 1.00 81.88 82 VAL A C 1
ATOM 626 O O . VAL A 1 82 ? -1.278 6.991 7.118 1.00 81.88 82 VAL A O 1
ATOM 629 N N . GLN A 1 83 ? 0.735 6.522 6.240 1.00 81.88 83 GLN A N 1
ATOM 630 C CA . GLN A 1 83 ? 1.245 5.801 7.417 1.00 81.88 83 GLN A CA 1
ATOM 631 C C . GLN A 1 83 ? 1.244 6.665 8.687 1.00 81.88 83 GLN A C 1
ATOM 633 O O . GLN A 1 83 ? 0.824 6.219 9.760 1.00 81.88 83 GLN A O 1
ATOM 638 N N . VAL A 1 84 ? 1.647 7.934 8.569 1.00 85.44 84 VAL A N 1
ATOM 639 C CA . VAL A 1 84 ? 1.614 8.896 9.679 1.00 85.44 84 VAL A CA 1
ATOM 640 C C . VAL A 1 84 ? 0.180 9.155 10.142 1.00 85.44 84 VAL A C 1
ATOM 642 O O . VAL A 1 84 ? -0.078 9.189 11.347 1.00 85.44 84 VAL A O 1
ATOM 645 N N . MET A 1 85 ? -0.767 9.339 9.218 1.00 87.38 85 MET A N 1
ATOM 646 C CA . MET A 1 85 ? -2.174 9.546 9.572 1.00 87.38 85 MET A CA 1
ATOM 647 C C . MET A 1 85 ? -2.768 8.323 10.271 1.00 87.38 85 MET A C 1
ATOM 649 O O . MET A 1 85 ? -3.401 8.482 11.313 1.00 87.38 85 MET A O 1
ATOM 653 N N . ILE A 1 86 ? -2.509 7.117 9.762 1.00 85.62 86 ILE A N 1
ATOM 654 C CA . ILE A 1 86 ? -2.941 5.862 10.391 1.00 85.62 86 ILE A CA 1
ATOM 655 C C . ILE A 1 86 ? -2.400 5.758 11.817 1.00 85.62 86 ILE A C 1
ATOM 657 O O . ILE A 1 86 ? -3.170 5.536 12.753 1.00 85.62 86 ILE A O 1
ATOM 661 N N . SER A 1 87 ? -1.101 6.008 11.997 1.00 83.12 87 SER A N 1
ATOM 662 C CA . SER A 1 87 ? -0.450 5.989 13.311 1.00 83.12 87 SER A CA 1
ATOM 663 C C . SER A 1 87 ? -1.094 6.981 14.287 1.00 83.12 87 SER A C 1
ATOM 665 O O . SER A 1 87 ? -1.328 6.657 15.451 1.00 83.12 87 SER A O 1
ATOM 667 N N . ARG A 1 88 ? -1.445 8.188 13.819 1.00 87.81 88 ARG A N 1
ATOM 668 C CA . ARG A 1 88 ? -2.130 9.211 14.634 1.00 87.81 88 ARG A CA 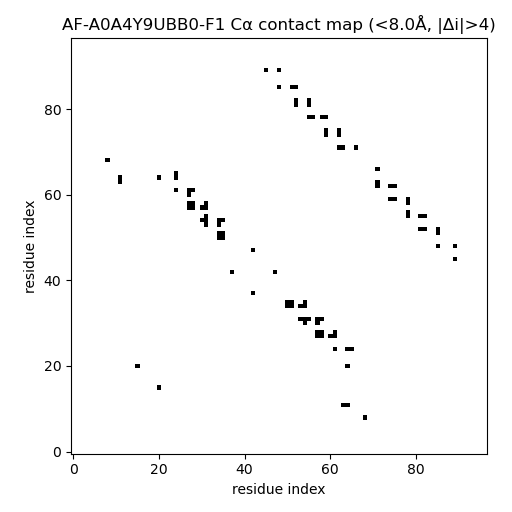1
ATOM 669 C C . ARG A 1 88 ? -3.544 8.799 15.036 1.00 87.81 88 ARG A C 1
ATOM 671 O O . ARG A 1 88 ? -3.947 9.056 16.172 1.00 87.81 88 ARG A O 1
ATOM 678 N N . ILE A 1 89 ? -4.298 8.189 14.122 1.00 84.12 89 ILE A N 1
ATOM 679 C CA . ILE A 1 89 ? -5.648 7.690 14.412 1.00 84.12 89 ILE A CA 1
ATOM 680 C C . ILE A 1 89 ? -5.559 6.566 15.447 1.00 84.12 89 ILE A C 1
ATOM 682 O O . ILE A 1 89 ? -6.248 6.640 16.462 1.00 84.12 89 ILE A O 1
ATOM 686 N N . ARG A 1 90 ? -4.656 5.596 15.258 1.00 84.56 90 ARG A N 1
ATOM 687 C CA . ARG A 1 90 ? -4.425 4.494 16.206 1.00 84.56 90 ARG A CA 1
ATOM 688 C C . ARG A 1 90 ? -4.104 5.012 17.609 1.00 84.56 90 ARG A C 1
ATOM 690 O O . ARG A 1 90 ? -4.829 4.702 18.547 1.00 84.56 90 ARG A O 1
ATOM 697 N N . ALA A 1 91 ? -3.129 5.913 17.726 1.00 85.88 91 ALA A N 1
ATOM 698 C CA . ALA A 1 91 ? -2.766 6.525 19.005 1.00 85.88 91 ALA A CA 1
ATOM 699 C C . ALA A 1 91 ? -3.914 7.324 19.652 1.00 85.88 91 ALA A C 1
ATOM 701 O O . ALA A 1 91 ? -3.923 7.556 20.858 1.00 85.88 91 ALA A O 1
ATOM 702 N N . THR A 1 92 ? -4.869 7.825 18.866 1.00 87.44 92 THR A N 1
ATOM 703 C CA . THR A 1 92 ? -6.059 8.507 19.397 1.00 87.44 92 THR A CA 1
ATOM 704 C C . THR A 1 92 ? -7.063 7.500 19.941 1.00 87.44 92 THR A C 1
ATOM 706 O O . THR A 1 92 ? -7.537 7.683 21.057 1.00 87.44 92 THR A O 1
ATOM 709 N N . LEU A 1 93 ? -7.320 6.422 19.199 1.00 82.19 93 LEU A N 1
ATOM 710 C CA . LEU A 1 93 ? -8.238 5.355 19.597 1.00 82.19 93 LEU A CA 1
ATOM 711 C C . LEU A 1 93 ? -7.763 4.630 20.861 1.00 82.19 93 LEU A C 1
ATOM 713 O O . LEU A 1 93 ? -8.551 4.446 21.783 1.00 82.19 93 LEU A O 1
ATOM 717 N N . GLU A 1 94 ? -6.471 4.307 20.944 1.00 84.94 94 GLU A N 1
ATOM 718 C CA . GLU A 1 94 ? -5.848 3.663 22.113 1.00 84.94 94 GLU A CA 1
ATOM 719 C C . GLU A 1 94 ? -5.908 4.525 23.382 1.00 84.94 94 GLU A C 1
ATOM 721 O O . GLU A 1 94 ? -5.876 3.994 24.483 1.00 84.94 94 GLU A O 1
ATOM 726 N N . ARG A 1 95 ? -6.002 5.855 23.248 1.00 81.25 95 ARG A N 1
ATOM 727 C CA . ARG A 1 95 ? -6.165 6.774 24.390 1.00 81.25 95 ARG A CA 1
ATOM 728 C C . ARG A 1 95 ?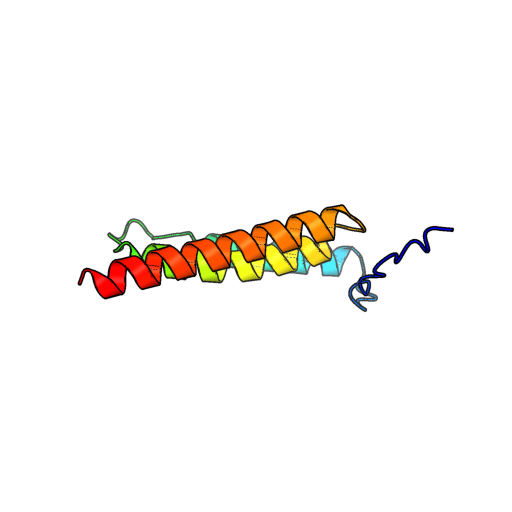 -7.613 6.916 24.856 1.00 81.25 95 ARG A C 1
ATOM 730 O O . ARG A 1 95 ? -7.844 7.465 25.929 1.00 81.25 95 ARG A O 1
ATOM 737 N N . THR A 1 96 ? -8.572 6.509 24.028 1.00 71.25 96 THR A N 1
ATOM 738 C CA . THR A 1 96 ? -10.014 6.604 24.310 1.00 71.25 96 THR A CA 1
ATOM 739 C C . THR A 1 96 ? -10.653 5.278 24.721 1.00 71.25 96 THR A C 1
ATOM 741 O O . THR A 1 96 ? -11.809 5.292 25.138 1.00 71.25 96 THR A O 1
ATOM 744 N N . ALA A 1 97 ? -9.927 4.167 24.577 1.00 60.00 97 ALA A N 1
ATOM 745 C CA . ALA A 1 97 ? -10.307 2.831 25.035 1.00 60.00 97 ALA A CA 1
ATOM 746 C C . ALA A 1 97 ? -9.844 2.593 26.481 1.00 60.00 97 ALA A C 1
ATOM 748 O O . ALA A 1 97 ? -10.576 1.888 27.209 1.00 60.00 97 ALA A O 1
#